Protein AF-I0SXD1-F1 (afdb_monomer_lite)

Sequence (64 aa):
MKMSKKSSYVIKRLLLVILVLFLGALALGIGLMVGYGILGKGQDPWAILSPAKWQELIHKFTGN

Secondary structure (DSSP, 8-state):
----HHHHHHHHHHHHHHHHHHHHHHHHHHHHHHIIIIIS--S-GGGGGSHHHHHHHHHHHHT-

pLDDT: mean 77.91, std 12.01, range [46.47, 95.56]

Foldseek 3Di:
DDDDPVVVVVVVVVVVVVVVVVVVVVVVLVVQLCCCVVVNVDPGSCCSVPVVVVVVVVCVVVVD

Structure (mmCIF, N/CA/C/O backbone):
data_AF-I0SXD1-F1
#
_entry.id   AF-I0SXD1-F1
#
loop_
_atom_site.group_PDB
_atom_site.id
_atom_site.type_symbol
_atom_site.label_atom_id
_atom_site.label_alt_id
_atom_site.label_comp_id
_atom_site.label_asym_id
_atom_site.label_entity_id
_atom_site.label_seq_id
_atom_site.pdbx_PDB_ins_code
_atom_site.Cartn_x
_atom_site.Cartn_y
_atom_site.Cartn_z
_atom_site.occupancy
_atom_site.B_iso_or_equiv
_atom_site.auth_seq_id
_atom_site.auth_comp_id
_atom_site.auth_asym_id
_atom_site.auth_atom_id
_atom_site.pdbx_PDB_model_num
ATOM 1 N N . MET A 1 1 ? -7.829 17.583 27.077 1.00 46.56 1 MET A N 1
ATOM 2 C CA . MET A 1 1 ? -9.147 17.140 26.563 1.00 46.56 1 MET A CA 1
ATOM 3 C C . MET A 1 1 ? -9.509 15.806 27.225 1.00 46.56 1 MET A C 1
ATOM 5 O O . MET A 1 1 ? -8.861 14.805 26.949 1.00 46.56 1 MET A O 1
ATOM 9 N N . LYS A 1 2 ? -10.437 15.790 28.194 1.00 46.47 2 LYS A N 1
ATOM 10 C CA . LYS A 1 2 ? -10.776 14.588 28.985 1.00 46.47 2 LYS A CA 1
ATOM 11 C C . LYS A 1 2 ? -11.749 13.724 28.176 1.00 46.47 2 LYS A C 1
ATOM 13 O O . LYS A 1 2 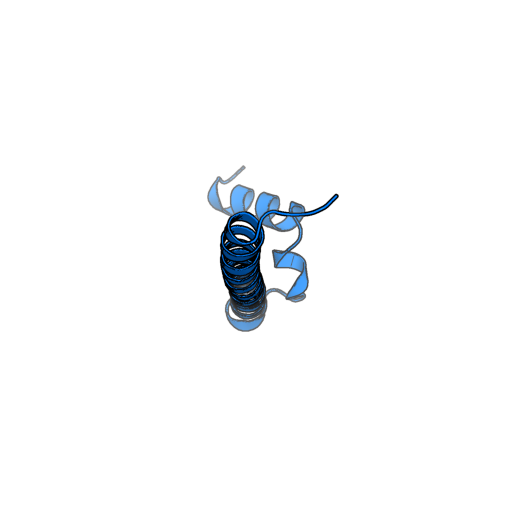? -12.941 14.007 28.147 1.00 46.47 2 LYS A O 1
ATOM 18 N N . MET A 1 3 ? -11.242 12.718 27.462 1.00 55.69 3 MET A N 1
ATOM 19 C CA . MET A 1 3 ? -12.103 11.833 26.672 1.00 55.69 3 MET A CA 1
ATOM 20 C C . MET A 1 3 ? -12.957 10.970 27.604 1.00 55.69 3 MET A C 1
ATOM 22 O O . MET A 1 3 ? -12.436 10.263 28.469 1.00 55.69 3 MET A O 1
ATOM 26 N N . SER A 1 4 ? -14.279 11.032 27.436 1.00 56.66 4 SER A N 1
ATOM 27 C CA . SER A 1 4 ? -15.216 10.149 28.129 1.00 56.66 4 SER A CA 1
ATOM 28 C C . SER A 1 4 ? -14.855 8.688 27.830 1.00 56.66 4 SER A C 1
ATOM 30 O O . SER A 1 4 ? -14.448 8.351 26.715 1.00 56.66 4 SER A O 1
ATOM 32 N N . LYS A 1 5 ? -14.979 7.799 28.826 1.00 59.91 5 LYS A N 1
ATOM 33 C CA . LYS A 1 5 ? -14.489 6.406 28.747 1.00 59.91 5 LYS A CA 1
ATOM 34 C C . LYS A 1 5 ? -14.981 5.640 27.503 1.00 59.91 5 LYS A C 1
ATOM 36 O O . LYS A 1 5 ? -14.280 4.749 27.037 1.00 59.91 5 LYS A O 1
ATOM 41 N N . LYS A 1 6 ? -16.133 6.016 26.927 1.00 61.50 6 LYS A N 1
ATOM 42 C CA . LYS A 1 6 ? -16.669 5.447 25.675 1.00 61.50 6 LYS A CA 1
ATOM 43 C C . LYS A 1 6 ? -15.889 5.856 24.416 1.00 61.50 6 LYS A C 1
ATOM 45 O O . LYS A 1 6 ? -15.700 5.033 23.529 1.00 61.50 6 LYS A O 1
ATOM 50 N N . SER A 1 7 ? -15.406 7.095 24.331 1.00 61.25 7 SER A N 1
ATOM 51 C CA . SER A 1 7 ? -14.711 7.608 23.139 1.00 61.25 7 SER A CA 1
ATOM 52 C C . SER A 1 7 ? -13.327 6.97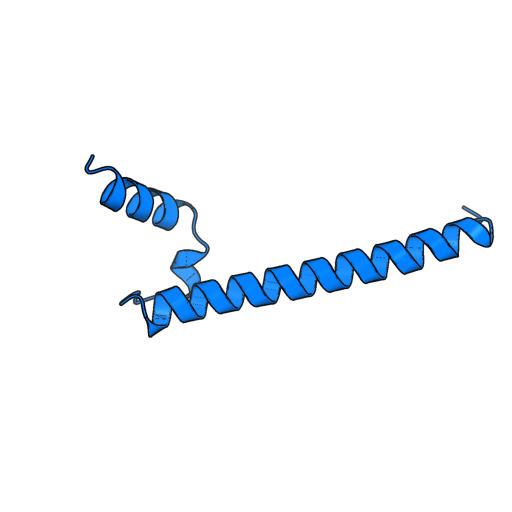0 22.952 1.00 61.25 7 SER A C 1
ATOM 54 O O . SER A 1 7 ? -12.918 6.664 21.833 1.00 61.25 7 SER A O 1
ATOM 56 N N . SER A 1 8 ? -12.652 6.640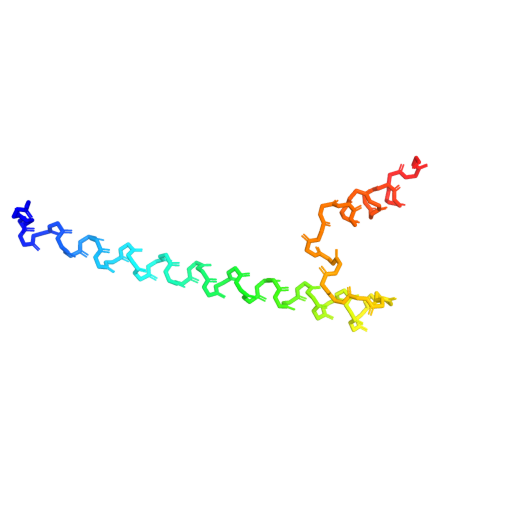 24.058 1.00 64.31 8 SER A N 1
ATOM 57 C CA . SER A 1 8 ? -11.373 5.921 24.025 1.00 64.31 8 SER A CA 1
ATOM 58 C C . SER A 1 8 ? -11.503 4.502 23.446 1.00 64.31 8 SER A C 1
ATOM 60 O O . SER A 1 8 ? -10.597 4.037 22.759 1.00 64.31 8 SER A O 1
ATOM 62 N N . TYR A 1 9 ? -12.645 3.831 23.648 1.00 69.50 9 TYR A N 1
ATOM 63 C CA . TYR A 1 9 ? -12.911 2.517 23.048 1.00 69.50 9 TYR A CA 1
ATOM 64 C C . TYR A 1 9 ? -13.031 2.584 21.523 1.00 69.50 9 TYR A C 1
ATOM 66 O O . TYR A 1 9 ? -12.458 1.750 20.824 1.00 69.50 9 TYR A O 1
ATOM 74 N N . VAL A 1 10 ? -13.738 3.592 21.005 1.00 79.12 10 VAL A N 1
ATOM 75 C CA . VAL A 1 10 ? -13.907 3.780 19.557 1.00 79.12 10 VAL A CA 1
ATOM 76 C C . VAL A 1 10 ? -12.573 4.137 18.904 1.00 79.12 10 VAL A C 1
ATOM 78 O O . VAL A 1 10 ? -12.225 3.546 17.886 1.00 79.12 10 VAL A O 1
ATOM 81 N N . ILE A 1 11 ? -11.777 5.013 19.529 1.00 80.00 11 ILE A N 1
ATOM 82 C CA . ILE A 1 11 ? -10.440 5.368 19.030 1.00 80.00 11 ILE A CA 1
ATOM 83 C C . ILE A 1 11 ? -9.512 4.162 19.013 1.00 80.00 11 ILE A C 1
ATOM 85 O O . ILE A 1 11 ? -8.881 3.923 17.994 1.00 80.00 11 ILE A O 1
ATOM 89 N N . LYS A 1 12 ? -9.444 3.369 20.090 1.00 81.94 12 LYS A N 1
ATOM 90 C CA . LYS A 1 12 ? -8.598 2.163 20.109 1.00 81.94 12 LYS A CA 1
ATOM 91 C C . LYS A 1 12 ? -8.987 1.178 19.008 1.00 81.94 12 LYS A C 1
ATOM 93 O O . LYS A 1 12 ? -8.111 0.597 18.374 1.00 81.94 12 LYS A O 1
ATOM 98 N N . ARG A 1 13 ? -10.289 1.011 18.755 1.00 85.94 13 ARG A N 1
ATOM 99 C CA . ARG A 1 13 ? -10.782 0.126 17.694 1.00 85.94 13 ARG A CA 1
ATOM 100 C C . ARG A 1 13 ? -10.468 0.670 16.301 1.00 85.94 13 ARG A C 1
ATOM 102 O O . ARG A 1 13 ? -10.022 -0.094 15.455 1.00 85.94 13 ARG A O 1
ATOM 109 N N . LEU A 1 14 ? -10.628 1.974 16.081 1.00 87.19 14 LEU A N 1
ATOM 110 C CA . LEU A 1 14 ? -10.218 2.636 14.838 1.00 87.19 14 LEU A CA 1
ATOM 111 C C . LEU A 1 14 ? -8.708 2.534 14.608 1.00 87.19 14 LEU A C 1
ATOM 113 O O . LEU A 1 14 ? -8.284 2.287 13.488 1.00 87.19 14 LEU A O 1
ATOM 117 N N . LEU A 1 15 ? -7.903 2.655 15.662 1.00 88.19 15 LEU A N 1
ATOM 118 C CA . LEU A 1 15 ? -6.446 2.547 15.587 1.00 88.19 15 LEU A CA 1
ATOM 119 C C . LEU A 1 15 ? -6.015 1.137 15.159 1.00 88.19 15 LEU A C 1
ATOM 121 O O . LEU A 1 15 ? -5.141 1.001 14.310 1.00 88.19 15 LEU A O 1
ATOM 125 N N . LEU A 1 16 ? -6.685 0.094 15.663 1.00 89.62 16 LEU A N 1
ATOM 126 C CA . LEU A 1 16 ? -6.480 -1.280 15.188 1.00 89.62 16 LEU A CA 1
ATOM 127 C C . LEU A 1 16 ? -6.885 -1.457 13.720 1.00 89.62 16 LEU A C 1
ATOM 129 O O . LEU A 1 16 ? -6.162 -2.104 12.973 1.00 89.62 16 LEU A O 1
ATOM 133 N N . VAL A 1 17 ? -8.004 -0.870 13.286 1.00 92.00 17 VAL A N 1
ATOM 134 C CA . VAL A 1 17 ? -8.429 -0.931 11.875 1.00 92.00 17 VAL A CA 1
ATOM 135 C C . VAL A 1 17 ? -7.420 -0.225 10.969 1.00 92.00 17 VAL A C 1
ATOM 137 O O . VAL A 1 17 ? -7.041 -0.777 9.941 1.00 92.00 17 VAL A O 1
ATOM 140 N N . ILE A 1 18 ? -6.932 0.951 11.367 1.00 92.44 18 ILE A N 1
ATOM 141 C CA . ILE A 1 18 ? -5.881 1.683 10.648 1.00 92.44 18 ILE A CA 1
ATOM 142 C C . ILE A 1 18 ? -4.593 0.860 10.598 1.00 92.44 18 ILE A C 1
ATOM 144 O O . ILE A 1 18 ? -3.967 0.788 9.547 1.00 92.44 18 ILE A O 1
ATOM 148 N N . LEU A 1 19 ? -4.218 0.199 11.695 1.00 93.75 19 LEU A N 1
ATOM 149 C CA . LEU A 1 19 ? -3.040 -0.664 11.739 1.00 93.75 19 LEU A CA 1
ATOM 150 C C . LEU A 1 19 ? -3.167 -1.844 10.768 1.00 93.75 19 LEU A C 1
ATOM 152 O O . LEU A 1 19 ? -2.231 -2.130 10.028 1.00 93.75 19 LEU A O 1
ATOM 156 N N . VAL A 1 20 ? -4.327 -2.503 10.731 1.00 94.75 20 VAL A N 1
ATOM 157 C CA . VAL A 1 20 ? -4.592 -3.605 9.793 1.00 94.75 20 VAL A CA 1
ATOM 158 C C . VAL A 1 20 ? -4.591 -3.108 8.348 1.00 94.75 20 VAL A C 1
ATOM 160 O O . VAL A 1 20 ? -3.974 -3.739 7.495 1.00 94.75 20 VAL A O 1
ATOM 163 N N . LEU A 1 21 ? -5.224 -1.967 8.068 1.00 94.75 21 LEU A N 1
ATOM 164 C CA . LEU A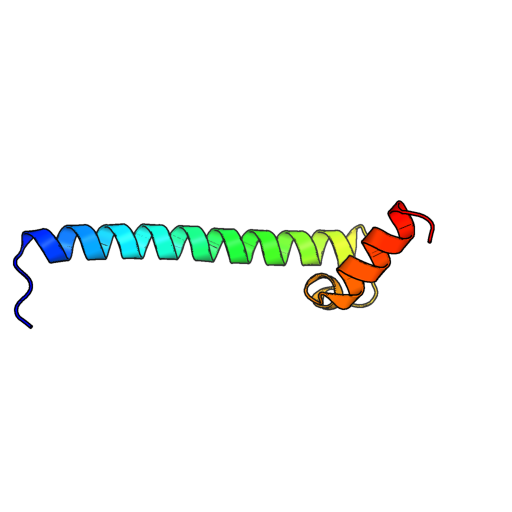 1 21 ? -5.200 -1.345 6.740 1.00 94.75 21 LEU A CA 1
ATOM 165 C C . LEU A 1 21 ? -3.777 -0.987 6.311 1.00 94.75 21 LEU A C 1
ATOM 167 O O . LEU A 1 21 ? -3.409 -1.221 5.164 1.00 94.75 21 LEU A O 1
ATOM 171 N N . PHE A 1 22 ? -2.966 -0.469 7.231 1.00 94.25 22 PHE A N 1
ATOM 172 C CA . PHE A 1 22 ? -1.571 -0.136 6.975 1.00 94.25 22 PHE A CA 1
ATOM 173 C C . PHE A 1 22 ? -0.738 -1.387 6.680 1.00 94.25 22 PHE A C 1
ATOM 175 O O . PHE A 1 22 ? -0.020 -1.421 5.685 1.00 94.25 22 PHE A O 1
ATOM 182 N N . LEU A 1 23 ? -0.887 -2.448 7.477 1.00 95.56 23 LEU A N 1
ATOM 183 C CA . LEU A 1 23 ? -0.243 -3.739 7.218 1.00 95.56 23 LEU A CA 1
ATOM 184 C C . LEU A 1 23 ? -0.687 -4.337 5.875 1.00 95.56 23 LEU A C 1
ATOM 186 O O . LEU A 1 23 ? 0.144 -4.863 5.139 1.00 95.56 23 LEU A O 1
ATOM 190 N N . GLY A 1 24 ? -1.969 -4.210 5.524 1.00 94.50 24 GLY A N 1
ATOM 191 C CA . GLY A 1 24 ? -2.494 -4.614 4.220 1.00 94.50 24 GLY A CA 1
ATOM 192 C C . GLY A 1 24 ? -1.888 -3.810 3.069 1.00 94.50 24 GLY A C 1
ATOM 193 O O . GLY A 1 24 ? -1.463 -4.391 2.076 1.00 94.50 24 GLY A O 1
ATOM 194 N N . ALA A 1 25 ? -1.772 -2.489 3.214 1.00 91.31 25 ALA A N 1
ATOM 195 C CA . ALA A 1 25 ? -1.131 -1.627 2.223 1.00 91.31 25 ALA A CA 1
ATOM 196 C C . ALA A 1 25 ? 0.360 -1.961 2.049 1.00 91.31 25 ALA A C 1
ATOM 198 O O . ALA A 1 25 ? 0.846 -2.008 0.920 1.00 91.31 25 ALA A O 1
ATOM 199 N N . LEU A 1 26 ? 1.071 -2.261 3.141 1.00 91.44 26 LEU A N 1
ATOM 200 C CA . LEU A 1 26 ? 2.453 -2.740 3.085 1.00 91.44 26 LEU A CA 1
ATOM 201 C C . LEU A 1 26 ? 2.551 -4.086 2.365 1.00 91.44 26 LEU A C 1
ATOM 203 O O . LEU A 1 26 ? 3.399 -4.242 1.490 1.00 91.44 26 LEU A O 1
ATOM 207 N N . ALA A 1 27 ? 1.670 -5.038 2.681 1.00 91.69 27 ALA A N 1
ATOM 208 C CA . ALA A 1 27 ? 1.630 -6.334 2.010 1.00 91.69 27 ALA A CA 1
ATOM 209 C C . ALA A 1 27 ? 1.331 -6.197 0.508 1.00 91.69 27 ALA A C 1
ATOM 211 O O . ALA A 1 27 ? 1.959 -6.877 -0.300 1.00 91.69 27 ALA A O 1
ATOM 212 N N . LEU A 1 28 ? 0.435 -5.283 0.119 1.00 89.06 28 LEU A N 1
ATOM 213 C CA . LEU A 1 28 ? 0.162 -4.967 -1.286 1.00 89.06 28 LEU A CA 1
ATOM 214 C C . LEU A 1 28 ? 1.363 -4.318 -1.975 1.00 89.06 28 LEU A C 1
ATOM 216 O O . LEU A 1 28 ? 1.702 -4.716 -3.087 1.00 89.06 28 LEU A O 1
ATOM 220 N N . GLY A 1 29 ? 2.030 -3.363 -1.322 1.00 86.38 29 GLY A N 1
ATOM 221 C CA . GLY A 1 29 ? 3.248 -2.740 -1.840 1.00 86.38 29 GLY A CA 1
ATOM 222 C C . GLY A 1 29 ? 4.344 -3.776 -2.082 1.00 86.38 29 GLY A C 1
ATOM 223 O O . GLY A 1 29 ? 4.875 -3.863 -3.185 1.00 86.38 29 GLY A O 1
ATOM 224 N N . ILE A 1 30 ? 4.608 -4.634 -1.095 1.00 86.12 30 ILE A N 1
ATOM 225 C CA . ILE A 1 30 ? 5.579 -5.729 -1.214 1.00 86.12 30 ILE A CA 1
ATOM 226 C C . ILE A 1 30 ? 5.154 -6.712 -2.311 1.00 86.12 30 ILE A C 1
ATOM 228 O O . ILE A 1 30 ? 5.978 -7.084 -3.140 1.00 86.12 30 ILE A O 1
ATOM 232 N N . GLY A 1 31 ? 3.877 -7.097 -2.372 1.00 87.25 31 GLY A N 1
ATOM 233 C CA . GLY A 1 31 ? 3.347 -7.983 -3.410 1.00 87.25 31 GLY A CA 1
ATOM 234 C C . GLY A 1 31 ? 3.515 -7.417 -4.823 1.00 87.25 31 GLY A C 1
ATOM 235 O O . GLY A 1 31 ? 3.908 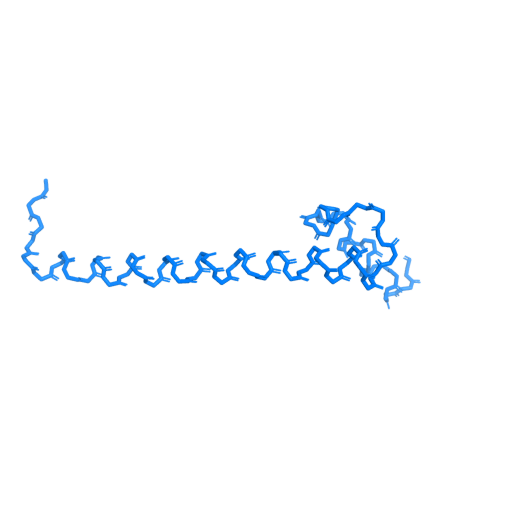-8.148 -5.729 1.00 87.25 31 GLY A O 1
ATOM 236 N N . LEU A 1 32 ? 3.301 -6.111 -5.007 1.00 85.00 32 LEU A N 1
ATOM 237 C CA . LEU A 1 32 ? 3.539 -5.403 -6.269 1.00 85.00 32 LEU A CA 1
ATOM 238 C C . LEU A 1 32 ? 5.026 -5.346 -6.623 1.00 85.00 32 LEU A C 1
ATOM 240 O O . LEU A 1 32 ? 5.381 -5.583 -7.773 1.00 85.00 32 LEU A O 1
ATOM 244 N N . MET A 1 33 ? 5.898 -5.069 -5.652 1.00 82.44 33 MET A N 1
ATOM 245 C CA . MET A 1 33 ? 7.352 -5.034 -5.858 1.00 82.44 33 MET A CA 1
ATOM 246 C C . MET A 1 33 ? 7.900 -6.410 -6.232 1.00 82.44 33 MET A C 1
ATOM 248 O O . MET A 1 33 ? 8.686 -6.528 -7.169 1.00 82.44 33 MET A O 1
ATOM 252 N N . VAL A 1 34 ? 7.449 -7.456 -5.540 1.00 82.94 34 VAL A N 1
ATOM 253 C CA . VAL A 1 34 ? 7.806 -8.850 -5.827 1.00 82.94 34 VAL A CA 1
ATOM 254 C C . VAL A 1 34 ? 7.239 -9.277 -7.181 1.00 82.94 34 VAL A C 1
ATOM 256 O O . VAL A 1 34 ? 7.966 -9.838 -7.995 1.00 82.94 34 VAL A O 1
ATOM 259 N N . GLY A 1 35 ? 5.976 -8.964 -7.475 1.00 81.19 35 GLY A N 1
ATOM 260 C CA . GLY A 1 35 ? 5.355 -9.264 -8.765 1.00 81.19 35 GLY A CA 1
ATOM 261 C C . GLY A 1 35 ? 6.046 -8.555 -9.932 1.00 81.19 35 GLY A C 1
ATOM 262 O O . GLY A 1 35 ? 6.337 -9.178 -10.946 1.00 81.19 35 GLY A O 1
ATOM 263 N N . TYR A 1 36 ? 6.380 -7.275 -9.788 1.00 79.06 36 TYR A N 1
ATOM 264 C CA . TYR A 1 36 ? 7.047 -6.503 -10.836 1.00 79.06 36 TYR A CA 1
ATOM 265 C C . TYR A 1 36 ? 8.535 -6.827 -10.996 1.00 79.06 36 TYR A C 1
ATOM 267 O O . TYR A 1 36 ? 9.029 -6.741 -12.114 1.00 79.06 36 TYR A O 1
ATOM 275 N N . GLY A 1 37 ? 9.241 -7.162 -9.913 1.00 73.06 37 GLY A N 1
ATOM 276 C CA . GLY A 1 37 ? 10.675 -7.462 -9.947 1.00 73.06 37 GLY A CA 1
ATOM 277 C C . GLY A 1 37 ? 11.005 -8.921 -10.272 1.00 73.06 37 GLY A C 1
ATOM 278 O O . GLY A 1 37 ? 12.001 -9.180 -10.939 1.00 73.06 37 GLY A O 1
ATOM 279 N N . ILE A 1 38 ? 10.193 -9.879 -9.803 1.00 67.69 38 ILE A N 1
ATOM 280 C CA . ILE A 1 38 ? 10.437 -11.316 -10.024 1.00 67.69 38 ILE A CA 1
ATOM 281 C C . ILE A 1 38 ? 9.692 -11.832 -11.261 1.00 67.69 38 ILE A C 1
ATOM 283 O O . ILE A 1 38 ? 10.267 -12.587 -12.042 1.00 67.69 38 ILE A O 1
ATOM 287 N N . LEU A 1 39 ? 8.419 -11.458 -11.448 1.00 68.44 39 LEU A N 1
ATOM 288 C CA . LEU A 1 39 ? 7.610 -11.933 -12.585 1.00 68.44 39 LEU A CA 1
ATOM 289 C C . LEU A 1 39 ? 7.669 -10.961 -13.769 1.00 68.44 39 LEU A C 1
ATOM 291 O O . LEU A 1 39 ? 7.775 -11.380 -14.923 1.00 68.44 39 LEU A O 1
ATOM 295 N N . GLY A 1 40 ? 7.626 -9.658 -13.497 1.00 65.38 40 GLY A N 1
ATOM 296 C CA . GLY A 1 40 ? 8.018 -8.636 -14.457 1.00 65.38 40 GLY A CA 1
ATOM 297 C C . GLY A 1 40 ? 9.539 -8.610 -14.549 1.00 65.38 40 GLY A C 1
ATOM 298 O O . GLY A 1 40 ? 10.235 -8.701 -13.550 1.00 65.38 40 GLY A O 1
ATOM 299 N N . LYS A 1 41 ? 10.111 -8.473 -15.740 1.00 68.25 41 LYS A N 1
ATOM 300 C CA . LYS A 1 41 ? 11.565 -8.292 -15.907 1.00 68.25 41 LYS A CA 1
ATOM 301 C C . LYS A 1 41 ? 12.015 -6.878 -15.483 1.00 68.25 41 LYS A C 1
ATOM 303 O O . LYS A 1 41 ? 12.821 -6.253 -16.170 1.00 68.25 41 LYS A O 1
ATOM 308 N N . GLY A 1 42 ? 11.416 -6.318 -14.433 1.00 63.12 42 GLY A N 1
ATOM 309 C CA . GLY A 1 42 ? 11.689 -4.978 -13.941 1.00 63.12 42 GLY A CA 1
ATOM 310 C C . GLY A 1 42 ? 13.017 -4.954 -13.199 1.00 63.12 42 GLY A C 1
ATOM 311 O O . GLY A 1 42 ? 13.132 -5.563 -12.144 1.00 63.12 42 GLY A O 1
ATOM 312 N N . GLN A 1 43 ? 14.009 -4.236 -13.739 1.00 63.88 43 GLN A N 1
ATOM 313 C CA . GLN A 1 43 ? 15.328 -4.074 -13.106 1.00 63.88 43 GLN A CA 1
ATOM 314 C C . GLN A 1 43 ? 15.235 -3.520 -11.676 1.00 63.88 43 GLN A C 1
ATOM 316 O O . GLN A 1 43 ? 16.010 -3.931 -10.819 1.00 63.88 43 GLN A O 1
ATOM 321 N N . ASP A 1 44 ? 14.247 -2.657 -11.412 1.00 73.19 44 ASP A N 1
ATOM 322 C CA . ASP A 1 44 ? 14.061 -2.000 -10.121 1.00 73.19 44 ASP A CA 1
ATOM 323 C C . ASP A 1 44 ? 12.682 -2.316 -9.520 1.00 73.19 44 ASP A C 1
ATOM 325 O O . ASP A 1 44 ? 11.675 -1.750 -9.958 1.00 73.19 44 ASP A O 1
ATOM 329 N N . PRO A 1 45 ? 12.604 -3.149 -8.465 1.00 70.75 45 PRO A N 1
ATOM 330 C CA . PRO A 1 45 ? 11.355 -3.453 -7.759 1.00 70.75 45 PRO A CA 1
ATOM 331 C C . PRO A 1 45 ? 10.652 -2.202 -7.221 1.00 70.75 45 PRO A C 1
ATOM 333 O O . PRO A 1 45 ? 9.431 -2.154 -7.152 1.00 70.75 45 PRO A O 1
ATOM 336 N N . TRP A 1 46 ? 11.418 -1.164 -6.883 1.00 74.00 46 TRP A N 1
ATOM 337 C CA . TRP A 1 46 ? 10.916 0.122 -6.393 1.00 74.00 46 TRP A CA 1
ATOM 338 C C . TRP A 1 46 ? 10.263 0.977 -7.482 1.00 74.00 46 TRP A C 1
ATOM 340 O O . TRP A 1 46 ? 9.448 1.844 -7.170 1.00 74.00 46 TRP A O 1
ATOM 350 N N . ALA A 1 47 ? 10.564 0.726 -8.759 1.00 76.00 47 ALA A N 1
ATOM 351 C CA . ALA A 1 47 ? 10.015 1.513 -9.857 1.00 76.00 47 ALA A CA 1
ATOM 352 C C . ALA A 1 47 ? 8.499 1.310 -10.016 1.00 76.00 47 ALA A C 1
ATOM 354 O O . ALA A 1 47 ? 7.819 2.230 -10.464 1.00 76.00 47 ALA A O 1
ATOM 355 N N . ILE A 1 48 ? 7.944 0.171 -9.572 1.00 74.56 48 ILE A N 1
ATOM 356 C CA . ILE A 1 48 ? 6.490 -0.072 -9.568 1.00 74.56 48 ILE A CA 1
ATOM 357 C C . ILE A 1 48 ? 5.728 0.884 -8.641 1.00 74.56 48 ILE A C 1
ATOM 359 O O . ILE A 1 48 ? 4.527 1.065 -8.798 1.00 74.56 48 ILE A O 1
ATOM 363 N N . LEU A 1 49 ? 6.402 1.515 -7.676 1.00 75.31 49 LEU A N 1
ATOM 364 C CA . LEU A 1 49 ? 5.792 2.510 -6.790 1.00 75.31 49 LEU A CA 1
ATOM 365 C C . LEU A 1 49 ? 5.788 3.917 -7.411 1.00 75.31 49 LEU A C 1
ATOM 367 O O . LEU A 1 49 ? 5.157 4.823 -6.871 1.00 75.31 49 LEU A O 1
ATOM 371 N N . SER A 1 50 ? 6.470 4.117 -8.545 1.00 79.31 50 SER A N 1
ATOM 372 C CA . SER A 1 50 ? 6.527 5.407 -9.233 1.00 79.31 50 SER A CA 1
ATOM 373 C C . SER A 1 50 ? 5.333 5.595 -10.179 1.00 79.31 50 SER A C 1
ATOM 375 O O . SER A 1 50 ? 5.115 4.747 -11.050 1.00 79.31 50 SER A O 1
ATOM 377 N N . PRO A 1 51 ? 4.607 6.730 -10.115 1.00 76.19 51 PRO A N 1
ATOM 378 C CA . PRO A 1 51 ? 3.501 7.034 -11.030 1.00 76.19 51 PRO A CA 1
ATOM 379 C C . PRO A 1 51 ? 3.913 6.999 -12.507 1.00 76.19 51 PRO A C 1
ATOM 381 O O . PRO A 1 51 ? 3.118 6.624 -13.365 1.00 76.19 51 PRO A O 1
ATOM 384 N N . ALA A 1 52 ? 5.169 7.344 -12.806 1.00 76.31 52 ALA A N 1
ATOM 385 C CA . ALA A 1 52 ? 5.699 7.345 -14.167 1.00 76.31 52 ALA A CA 1
ATOM 386 C C . ALA A 1 52 ? 5.697 5.941 -14.798 1.00 76.31 52 ALA A C 1
ATOM 388 O O . ALA A 1 52 ? 5.401 5.802 -15.982 1.00 76.31 52 ALA A O 1
ATOM 389 N N . LYS A 1 53 ? 5.953 4.885 -14.010 1.00 77.69 53 LYS A N 1
ATOM 390 C CA . LYS A 1 53 ? 5.886 3.501 -14.504 1.00 77.69 53 LYS A CA 1
ATOM 391 C C . LYS A 1 53 ? 4.462 3.034 -14.739 1.00 77.69 53 LYS A C 1
ATOM 393 O O . LYS A 1 53 ? 4.226 2.299 -15.690 1.00 77.69 53 LYS A O 1
ATOM 398 N N . TRP A 1 54 ? 3.512 3.500 -13.935 1.00 82.81 54 TRP A N 1
ATOM 399 C CA . TRP A 1 54 ? 2.096 3.251 -14.195 1.00 82.81 54 TRP A CA 1
ATOM 400 C C . TRP A 1 54 ? 1.644 3.905 -15.495 1.00 82.81 54 TRP A C 1
ATOM 402 O O . TRP A 1 54 ? 0.958 3.257 -16.276 1.00 82.81 54 TRP A O 1
ATOM 412 N N . GLN A 1 55 ? 2.085 5.132 -15.774 1.00 81.19 55 GLN A N 1
ATOM 413 C CA . GLN A 1 55 ? 1.819 5.785 -17.058 1.00 81.19 55 GLN A CA 1
ATOM 414 C C . GLN A 1 55 ? 2.442 5.011 -18.225 1.00 81.19 55 GLN A C 1
ATOM 416 O O . GLN A 1 55 ? 1.749 4.740 -19.197 1.00 81.19 55 GLN A O 1
ATOM 421 N N . GLU A 1 56 ? 3.701 4.575 -18.109 1.00 80.69 56 GLU A N 1
ATOM 422 C CA . GLU A 1 56 ? 4.373 3.763 -19.136 1.00 80.69 56 GLU A CA 1
ATOM 423 C C . GLU A 1 56 ? 3.658 2.418 -19.376 1.00 80.69 56 GLU A C 1
ATOM 425 O O . GLU A 1 56 ? 3.475 2.001 -20.519 1.00 80.69 56 GLU A O 1
ATOM 430 N N . LEU A 1 57 ? 3.209 1.743 -18.311 1.00 79.75 57 LEU A N 1
ATOM 431 C CA . LEU A 1 57 ? 2.431 0.504 -18.401 1.00 79.75 57 LEU A CA 1
ATOM 432 C C . LEU A 1 57 ? 1.079 0.746 -19.075 1.00 79.75 57 LEU A C 1
ATOM 434 O O . LEU A 1 57 ? 0.730 0.028 -20.007 1.00 79.75 57 LEU A O 1
ATOM 438 N N . ILE A 1 58 ? 0.337 1.766 -18.642 1.00 82.25 58 ILE A N 1
ATOM 439 C CA . ILE A 1 58 ? -0.957 2.132 -19.229 1.00 82.25 58 ILE A CA 1
ATOM 440 C C . ILE A 1 58 ? -0.783 2.491 -20.706 1.00 82.25 58 ILE A C 1
ATOM 442 O O . ILE A 1 58 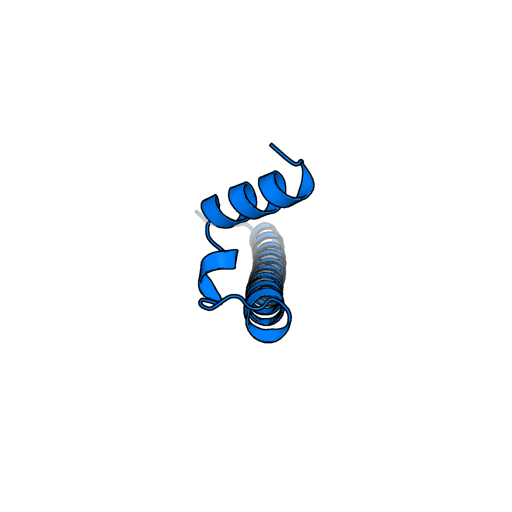? -1.568 2.025 -21.528 1.00 82.25 58 ILE A O 1
ATOM 446 N N . HIS A 1 59 ? 0.269 3.226 -21.066 1.00 83.75 59 HIS A N 1
ATOM 447 C CA . HIS A 1 59 ? 0.620 3.505 -22.458 1.00 83.75 59 HIS A CA 1
ATOM 448 C C . HIS A 1 59 ? 0.879 2.221 -23.250 1.00 83.75 59 HIS A C 1
ATOM 450 O O . HIS A 1 59 ? 0.309 2.057 -24.325 1.00 83.75 59 HIS A O 1
ATOM 456 N N . LYS A 1 60 ? 1.641 1.260 -22.705 1.00 79.12 60 LYS A N 1
ATOM 457 C CA . LYS A 1 60 ? 1.849 -0.048 -23.355 1.00 79.12 60 LYS A CA 1
ATOM 458 C C . LYS A 1 60 ? 0.547 -0.808 -23.604 1.00 79.12 60 LYS A C 1
ATOM 460 O O . LYS A 1 60 ? 0.437 -1.474 -24.628 1.00 79.12 60 LYS A O 1
ATOM 465 N N . PHE A 1 61 ? -0.424 -0.720 -22.696 1.00 81.81 61 PHE A N 1
ATOM 466 C CA . PHE A 1 61 ? -1.737 -1.348 -22.876 1.00 81.81 61 PHE A CA 1
ATOM 467 C C . PHE A 1 61 ? -2.670 -0.556 -23.801 1.00 81.81 61 PHE A C 1
ATOM 469 O O . PHE A 1 61 ? -3.526 -1.152 -24.447 1.00 81.81 61 PHE A O 1
ATOM 476 N N . THR A 1 62 ? -2.510 0.765 -23.871 1.00 84.44 62 THR A N 1
ATOM 477 C CA . THR A 1 62 ? -3.381 1.665 -24.648 1.00 84.44 62 THR A CA 1
ATOM 478 C C . THR A 1 62 ? -2.845 1.911 -26.066 1.00 84.44 62 THR A C 1
ATOM 480 O O . THR A 1 62 ? -3.591 2.357 -26.931 1.00 84.44 62 THR A O 1
ATOM 483 N N . GLY A 1 63 ? -1.582 1.570 -26.341 1.00 71.38 63 GLY A N 1
ATOM 484 C CA . GLY A 1 63 ? -0.992 1.593 -27.682 1.00 71.38 63 GLY A CA 1
ATOM 485 C C . GLY A 1 63 ? -0.714 2.986 -28.257 1.00 71.38 63 GLY A C 1
ATOM 486 O O . GLY A 1 63 ? -0.552 3.092 -29.470 1.00 71.38 63 GLY A O 1
ATOM 487 N N . ASN A 1 64 ? -0.666 4.029 -27.419 1.00 56.09 64 ASN A N 1
ATOM 488 C CA . ASN A 1 64 ? -0.295 5.393 -27.819 1.00 56.09 64 ASN A CA 1
ATOM 489 C C . ASN A 1 64 ? 1.172 5.705 -27.523 1.00 56.09 64 ASN A C 1
ATOM 491 O O . ASN A 1 64 ? 1.609 5.442 -26.378 1.00 56.09 64 ASN A O 1
#

InterPro domains:
  IPR024596 DNA-directed RNA polymerase subunit beta/EpuA [PF11772] (17-63)

Organism: NCBI:txid1095736

Radius of gyration: 19.14 Å; chains: 1; bounding box: 32×29×57 Å